Protein 7ALJ (pdb70)

Radius of gyration: 26.72 Å; Cα contacts (8 Å, |Δi|>4): 245; chains: 1; bounding box: 73×20×61 Å

InterPro domains:
  IPR000152 EGF-type aspartate/asparagine hydroxylation site [PS00010] (232-243)
  IPR000152 EGF-type aspartate/asparagine hydroxylation site [PS00010] (308-319)
  IPR000152 EGF-type aspartate/asparagine hydroxylation site [PS00010] (349-360)
  IPR000152 EGF-type aspartate/asparagine hydroxylation site [PS00010] (387-398)
  IPR000152 EGF-type aspartate/asparagine hydroxylation site [PS00010] (465-476)
  IPR000152 EGF-type aspartate/asparagine hydroxylation site [PS00010] (503-514)
  IPR000152 EGF-type aspartate/asparagine hydroxylation site [PS00010] (541-552)
  IPR000152 EGF-type aspartate/asparagine hydroxylation site [PS00010] (579-590)
  IPR000152 EGF-type aspartate/asparagine hydroxylation site [PS00010] (616-627)
  IPR000152 EGF-type aspartate/asparagine hydroxylation site [PS00010] (654-665)
  IPR000152 EGF-type aspartate/asparagine hydroxylation site [PS00010] (692-703)
  IPR000152 EGF-type aspartate/asparagine hydroxylation site [PS00010] (730-741)
  IPR000152 EGF-type aspartate/asparagine hydroxylation site [PS00010] (768-779)
  IPR000152 EGF-type aspartate/asparagine hydroxylation site [PS00010] (806-817)
  IPR000152 EGF-type aspartate/asparagine hydroxylation site [PS00010] (844-855)
  IPR000152 EGF-type aspartate/asparagine hydroxylation site [PS00010] (923-934)
  IPR000152 EGF-type aspartate/asparagine hydroxylation site [PS00010] (961-972)
  IPR000152 EGF-type aspartate/asparagine hydroxylation site [PS00010] (1037-1048)
  IPR000152 EGF-type aspartate/asparagine hydroxylation site [PS00010] (1198-1209)
  IPR000152 EGF-type aspartate/asparagine hydroxylation site [PS00010] (1236-1247)

Organism: Drosophila melanogaster (NCBI:txid7227)

Foldseek 3Di:
DQQVVVDQQAPPPWDWADDVVGIATHHDAQFDDRRRPDGHFVCVVVQAPDPWDWDGDGNDIATHEDQQFDDRRSPDRDFPCPVVQAPDPWDWAGDRNDIATDEDPPFDDSRSPHD

Solvent-accessible surface area: 7838 Å² total; per-residue (Å²): 142,79,51,21,123,143,47,67,51,19,85,74,133,9,112,20,64,68,44,142,84,51,53,132,7,75,43,52,140,8,33,65,23,89,92,0,60,67,78,72,57,65,19,121,91,155,13,21,85,63,152,18,64,42,85,64,96,61,36,67,49,154,16,72,41,94,89,7,27,62,24,98,64,0,86,86,61,60,64,42,19,138,89,119,20,15,92,66,141,18,74,33,84,56,103,109,89,20,40,124,26,58,42,39,181,53,56,86,22,81,120,0,98,95,144

GO terms:
  GO:0050699 WW domain binding (F, IDA)
  GO:0002213 defense response to insect (P, IDA)
  GO:0004888 transmembrane signaling receptor activity (F, IDA)
  GO:0005634 nucleus (C, IDA)
  GO:0005737 cytoplasm (C, IDA)
  GO:0005764 lysosome (C, IDA)
  GO:0005768 endosome (C, IDA)
  GO:0005769 early endosome (C, IDA)
  GO:0005770 late endosome (C, IDA)
  GO:0005886 plasma membrane (C, IDA)
  GO:0009986 cell surface (C, IDA)
  GO:0016020 membrane (C, IDA)
  GO:0030139 endocytic vesicle (C, IDA)
  GO:0031410 cytoplasmic vesicle (C, IDA)
  GO:0003682 chromatin binding (F, IDA)
  GO:0003713 transcription coactivator activity (F, IDA)
  GO:0045944 positive regulation of transcription by RNA polymerase II (P, IDA)
  GO:0010628 positive regulation of gene expression (P, IDA)
  GO:1990433 CSL-Notch-Mastermind transcription factor complex (C, IDA)
  GO:0048627 myoblast development (P, IEP)

Nearest PDB structures (foldseek):
  7alj-assembly1_A  TM=1.009E+00  e=1.700E-25  Drosophila melanogaster
  4cuf-assembly1_A  TM=9.397E-01  e=6.065E-19  Homo sapiens
  4cue-assembly1_A-2  TM=9.404E-01  e=7.329E-19  Homo sapiens
  4cud-assembly1_A  TM=9.357E-01  e=6.881E-19  Homo sapiens
  4xl1-assembly2_D  TM=8.984E-01  e=5.886E-18  Rattus norvegicus

B-factor: mean 34.7, std 16.96, range [9.93, 97.39]

Structure (mmCIF, N/CA/C/O backbone):
data_7ALJ
#
_entry.id   7ALJ
#
_cell.length_a   180.820
_cell.length_b   31.286
_cell.length_c   21.795
_cell.angle_alpha   90.000
_cell.angle_beta   90.769
_cell.angle_gamma   90.000
#
_symmetry.space_group_name_H-M   'C 1 2 1'
#
loop_
_entity.id
_entity.type
_entity.pdbx_description
1 polymer 'Neurogenic locus Notch protein'
2 branched beta-D-xylopyranose-(1-3)-beta-D-glucopyranose
3 non-polymer 'CALCIUM ION'
4 non-polymer alpha-L-fucopyranose
5 non-polymer beta-D-glucopyranose
6 non-polymer 2-acetamido-2-deoxy-beta-D-glucopyranose
7 water water
#
loop_
_atom_site.group_PDB
_atom_site.id
_atom_site.type_symbol
_atom_site.label_atom_id
_atom_site.label_alt_id
_atom_site.label_comp_id
_atom_site.label_asym_id
_atom_site.label_entity_id
_atom_site.label_seq_id
_atom_site.pdbx_PDB_ins_code
_atom_site.Cartn_x
_atom_site.Cartn_y
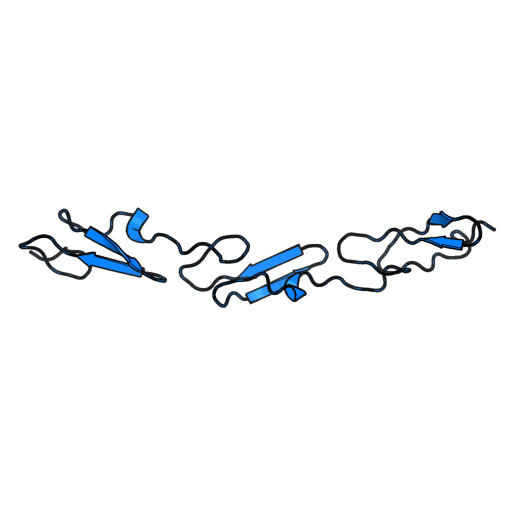_atom_site.Cartn_z
_atom_site.occupancy
_atom_site.B_iso_or_equiv
_atom_site.auth_seq_id
_atom_site.auth_comp_id
_atom_site.auth_asym_id
_atom_site.auth_atom_id
_atom_site.pdbx_PDB_model_num
ATOM 1 N N . ILE A 1 2 ? -71.66524 -16.43982 61.61445 1.000 56.79233 450 ILE A N 1
ATOM 2 C CA . ILE A 1 2 ? -70.93304 -17.42976 60.83295 1.000 62.24198 450 ILE A CA 1
ATOM 3 C C . ILE A 1 2 ? -69.73931 -16.77656 60.12386 1.000 70.49179 450 ILE A C 1
ATOM 4 O O . ILE A 1 2 ? -69.81074 -16.41162 58.93623 1.000 45.47528 450 ILE A O 1
ATOM 8 N N . ASP A 1 3 ? -68.64908 -16.60427 60.87845 1.000 70.82205 451 ASP A N 1
ATOM 9 C CA . ASP A 1 3 ? -67.39601 -16.17748 60.27190 1.000 55.50912 451 ASP A CA 1
ATOM 10 C C . ASP A 1 3 ? -67.03805 -17.09053 59.10144 1.000 64.94421 451 ASP A C 1
ATOM 11 O O . ASP A 1 3 ? -66.49870 -16.63019 58.09405 1.000 76.36052 451 ASP A O 1
ATOM 20 N N . GLU A 1 4 ? -67.31394 -18.38748 59.21908 1.000 57.11593 452 GLU A N 1
ATOM 21 C CA . GLU A 1 4 ? -67.00103 -19.36450 58.17617 1.000 62.72412 452 GLU A CA 1
ATOM 22 C C . GLU A 1 4 ? -65.49569 -19.55270 57.97275 1.000 48.83388 452 GLU A C 1
ATOM 23 O O . GLU A 1 4 ? -65.00622 -20.68594 57.94670 1.000 54.90244 452 GLU A O 1
ATOM 35 N N . CYS A 1 5 ? -64.74270 -18.47267 57.80639 1.000 31.50608 453 CYS A N 1
ATOM 36 C CA . CYS A 1 5 ? -63.28662 -18.60948 57.82639 1.000 25.49270 453 CYS A CA 1
ATOM 37 C C . CYS A 1 5 ? -62.77932 -19.01870 59.21363 1.000 33.95197 453 CYS A C 1
ATOM 38 O O . CYS A 1 5 ? -61.92990 -19.90280 59.32713 1.000 36.43833 453 CYS A O 1
ATOM 45 N N . ASP A 1 6 ? -63.32803 -18.44980 60.29647 1.000 39.85483 454 ASP A N 1
ATOM 46 C CA . ASP A 1 6 ? -62.75356 -18.75216 61.61010 1.000 41.92194 454 ASP A CA 1
ATOM 47 C C . ASP A 1 6 ? -63.05285 -20.17587 62.06847 1.000 47.53398 454 ASP A C 1
ATOM 48 O O . ASP A 1 6 ? -62.26816 -20.73966 62.86421 1.000 45.41006 454 ASP A O 1
ATOM 57 N N . GLN A 1 7 ? -64.12400 -20.79029 61.55093 1.000 30.69234 455 GLN A N 1
ATOM 58 C CA . GLN A 1 7 ? -64.37639 -22.19139 61.88397 1.000 33.10384 455 GLN A CA 1
ATOM 59 C C . GLN A 1 7 ? -63.36756 -23.12077 61.25937 1.000 23.41033 455 GLN A C 1
ATOM 60 O O . GLN A 1 7 ? -63.44006 -24.33527 61.49044 1.000 26.15569 455 GLN A O 1
ATOM 74 N N . GLY A 1 8 ? -62.50805 -22.61009 60.42201 1.000 28.00067 456 GLY A N 1
ATOM 75 C CA . GLY A 1 8 ? -61.42150 -23.41805 59.90791 1.000 32.29839 456 GLY A CA 1
ATOM 76 C C . GLY A 1 8 ? -61.24105 -23.14719 58.42143 1.000 44.52169 456 GLY A C 1
ATOM 77 O O . GLY A 1 8 ? -62.11841 -23.46057 57.60935 1.000 33.89638 456 GLY A O 1
ATOM 81 N N . SER A 1 9 ? -60.11759 -22.57996 58.06237 1.000 29.35991 457 SER A N 1
ATOM 82 C CA . SER A 1 9 ? -59.92957 -22.14281 56.66746 1.000 29.71090 457 SER A CA 1
ATOM 83 C C . SER A 1 9 ? -59.81976 -23.34495 55.74791 1.000 26.30171 457 SER A C 1
ATOM 84 O O . SER A 1 9 ? -59.07620 -24.29154 56.05291 1.000 23.67052 457 SER A O 1
ATOM 92 N N . PRO A 1 10 ? -60.51310 -23.33989 54.61548 1.000 21.79228 458 PRO A N 1
ATOM 93 C CA . PRO A 1 10 ? -60.35112 -24.43200 53.65676 1.000 25.35270 458 PRO A CA 1
ATOM 94 C C . PRO A 1 10 ? -59.28981 -24.14007 52.59968 1.000 21.04790 458 PRO A C 1
ATOM 95 O O . PRO A 1 10 ? -59.12751 -24.95223 51.67462 1.000 27.41424 458 PRO A O 1
ATOM 106 N N . CYS A 1 11 ? -58.53960 -23.02374 52.73252 1.000 16.33922 459 CYS A N 1
ATOM 107 C CA . CYS A 1 11 ? -57.59961 -22.65852 51.68199 1.000 15.32952 459 CYS A CA 1
ATOM 108 C C . CYS A 1 11 ? -56.31952 -23.42685 51.82814 1.000 17.33253 459 CYS A C 1
ATOM 109 O O . CYS A 1 11 ? -55.77401 -23.56958 52.93805 1.000 21.81077 459 CYS A O 1
ATOM 116 N N . GLU A 1 12 ? -55.85246 -24.03271 50.73674 1.000 15.18741 460 GLU A N 1
ATOM 117 C CA . GLU A 1 12 ? -54.55896 -24.69480 50.70731 1.000 17.04325 460 GLU A CA 1
ATOM 118 C C . GLU A 1 12 ? -53.40967 -23.72280 50.40724 1.000 14.48339 460 GLU A C 1
ATOM 119 O O . GLU A 1 12 ? -53.60122 -22.54041 50.09689 1.000 13.64047 460 GLU A O 1
ATOM 131 N N . HIS A 1 13 ? -52.17262 -24.21005 50.61057 1.000 16.48363 461 HIS A N 1
ATOM 132 C CA . HIS A 1 13 ? -50.96926 -23.47747 50.17945 1.000 16.10918 461 HIS A CA 1
ATOM 133 C C . HIS A 1 13 ? -50.90276 -22.09819 50.85510 1.000 13.97545 461 HIS A C 1
ATOM 134 O O . HIS A 1 13 ? -50.37492 -21.13765 50.32625 1.000 16.96798 461 HIS A O 1
ATOM 148 N N . ASN A 1 14 ? -51.34086 -22.06936 52.09490 1.000 15.21695 462 ASN A N 1
ATOM 149 C CA . ASN A 1 14 ? -51.38389 -20.87023 52.90714 1.000 15.67980 462 ASN A CA 1
ATOM 150 C C . ASN A 1 14 ? -52.10914 -19.73468 52.28389 1.000 17.60606 462 ASN A C 1
ATOM 151 O O . ASN A 1 14 ? -51.78533 -18.56975 52.54868 1.000 17.23150 462 ASN A O 1
ATOM 162 N N . GLY A 1 15 ? -53.13001 -20.02806 51.47752 1.000 15.98514 463 GLY A N 1
ATOM 163 C CA . GLY A 1 15 ? -54.00029 -18.96386 51.00864 1.000 15.78282 463 GLY A CA 1
ATOM 164 C C . GLY A 1 15 ? -54.84070 -18.35315 52.11980 1.000 14.90630 463 GLY A C 1
ATOM 165 O O . GLY A 1 15 ? -55.02908 -18.96254 53.15839 1.000 17.33882 463 GLY A O 1
ATOM 169 N N . ILE A 1 16 ? -55.35404 -17.14326 51.85884 1.000 14.11157 464 ILE A N 1
ATOM 170 C CA . ILE A 1 16 ? -56.09923 -16.39054 52.88573 1.000 16.33840 464 ILE A CA 1
ATOM 171 C C . ILE A 1 16 ? -57.58073 -16.50766 52.61370 1.000 12.40319 464 ILE A C 1
ATOM 172 O O . ILE A 1 16 ? -58.03484 -16.05315 51.55685 1.000 15.08581 464 ILE A O 1
ATOM 188 N N . CYS A 1 17 ? -58.30543 -17.01129 53.59117 1.000 16.28286 465 CYS A N 1
ATOM 189 C CA . CYS A 1 17 ? -59.75800 -17.11987 53.49506 1.000 15.30512 465 CYS A CA 1
ATOM 190 C C . CYS A 1 17 ? -60.36414 -15.73853 53.68802 1.000 21.86404 465 CYS A C 1
ATOM 191 O O . CYS A 1 17 ? -59.98631 -15.03946 54.63012 1.000 16.87145 465 CYS A O 1
ATOM 198 N N . VAL A 1 18 ? -61.34311 -15.37805 52.81904 1.000 17.84870 466 VAL A N 1
ATOM 199 C CA . VAL A 1 18 ? -62.07654 -14.11361 52.94810 1.000 18.39673 466 VAL A CA 1
ATOM 200 C C . VAL A 1 18 ? -63.55595 -14.42421 52.87702 1.000 20.39307 466 VAL A C 1
ATOM 201 O O . VAL A 1 18 ? -64.01213 -15.06536 51.92455 1.000 21.84905 466 VAL A O 1
ATOM 214 N N . ASN A 1 19 ? -64.30070 -13.95624 53.87650 1.000 20.59241 467 ASN A N 1
ATOM 215 C CA . ASN A 1 19 ? -65.73927 -14.13095 53.85970 1.000 28.73413 467 ASN A CA 1
ATOM 216 C C . ASN A 1 19 ? -66.34096 -13.35326 52.71837 1.000 23.45571 467 ASN A C 1
ATOM 217 O O . ASN A 1 19 ? -65.95183 -12.21062 52.42134 1.000 27.07579 467 ASN A O 1
ATOM 228 N N . THR A 1 20 ? -67.33090 -13.97375 52.07915 1.000 31.19595 468 THR A N 1
ATOM 229 C CA . THR A 1 20 ? -68.17208 -13.38824 51.04788 1.000 37.34949 468 THR A CA 1
ATOM 230 C C . THR A 1 20 ? -69.60942 -13.61996 51.50882 1.000 43.82858 468 THR A C 1
ATOM 231 O O . THR A 1 20 ? -69.87007 -14.44080 52.40653 1.000 37.44799 468 THR A O 1
ATOM 242 N N . PRO A 1 21 ? -70.55687 -12.89111 50.95929 1.000 52.50978 469 PRO A N 1
ATOM 243 C CA . PRO A 1 21 ? -71.93672 -13.07148 51.42967 1.000 40.80627 469 PRO A CA 1
ATOM 244 C C . PRO A 1 21 ? -72.40179 -14.50154 51.21413 1.000 33.39607 469 PRO A C 1
ATOM 245 O O . PRO A 1 21 ? -72.57580 -14.93609 50.07404 1.000 44.38735 469 PRO A O 1
ATOM 256 N N . GLY A 1 22 ? -72.54965 -15.25431 52.30700 1.000 37.19931 470 GLY A N 1
ATOM 257 C CA . GLY A 1 22 ? -73.02624 -16.62174 52.25869 1.000 49.27992 470 GLY A CA 1
ATOM 258 C C . GLY A 1 22 ? -71.96859 -17.65919 51.94226 1.000 52.77297 470 GLY A C 1
ATOM 259 O O . GLY A 1 22 ? -72.26117 -18.86592 51.96936 1.000 43.52514 470 GLY A O 1
ATOM 263 N N . SER A 1 23 ? -70.74193 -17.23844 51.66527 1.000 56.46824 471 SER A N 1
ATOM 264 C CA . SER A 1 23 ? -69.69425 -18.17048 51.26155 1.000 51.64961 471 SER A CA 1
ATOM 265 C C . SER A 1 23 ? -68.34143 -17.57297 51.60400 1.000 40.78506 471 SER A C 1
ATOM 266 O O . SER A 1 23 ? -68.24273 -16.81064 52.56548 1.000 30.75678 471 SER A O 1
ATOM 274 N N . TYR A 1 24 ? -67.31934 -17.93728 50.83566 1.000 33.37983 472 TYR A N 1
ATOM 275 C CA . TYR A 1 24 ? -65.95433 -17.48982 51.06771 1.000 24.76058 472 TYR A CA 1
ATOM 276 C C . TYR A 1 24 ? -65.20341 -17.50547 49.74461 1.000 27.34713 472 TYR A C 1
ATOM 277 O O . TYR A 1 24 ? -65.65929 -18.06501 48.75519 1.000 29.02280 472 TYR A O 1
ATOM 295 N N . ARG A 1 25 ? -64.02352 -16.86601 49.71959 1.000 23.41981 473 ARG A N 1
ATOM 296 C CA . ARG A 1 25 ? -63.10699 -16.98624 48.61768 1.000 18.11447 473 ARG A CA 1
ATOM 297 C C . ARG A 1 25 ? -61.75788 -17.16946 49.24585 1.000 18.00193 473 ARG A C 1
ATOM 298 O O . ARG A 1 25 ? -61.57624 -16.93138 50.41569 1.000 18.82983 473 ARG A O 1
ATOM 319 N N . CYS A 1 26 ? -60.86134 -17.76778 48.49360 1.000 17.47019 474 CYS A N 1
ATOM 320 C CA . CYS A 1 26 ? -59.47949 -17.90533 48.95002 1.000 16.53054 474 CYS A CA 1
ATOM 321 C C . CYS A 1 26 ? -58.56944 -17.02364 48.09716 1.000 17.51109 474 CYS A C 1
ATOM 322 O O . CYS A 1 26 ? -58.54636 -17.14768 46.85786 1.000 19.59300 474 CYS A O 1
ATOM 329 N N . ASN A 1 27 ? -57.79206 -16.14198 48.75134 1.000 17.14554 475 ASN A N 1
ATOM 330 C CA A ASN A 1 27 ? -56.80794 -15.32588 48.06792 0.695 17.18851 475 ASN A CA 1
ATOM 331 C CA B ASN A 1 27 ? -56.80412 -15.31368 48.07400 0.305 18.20881 475 ASN A CA 1
ATOM 332 C C . ASN A 1 27 ? -55.45264 -16.01772 48.13987 1.000 15.07513 475 ASN A C 1
ATOM 333 O O . ASN A 1 27 ? -54.85149 -16.13721 49.22325 1.000 14.72895 475 ASN A O 1
ATOM 354 N N . CYS A 1 28 ? -54.95133 -16.47528 47.00750 1.000 16.98614 476 CYS A N 1
ATOM 355 C CA . CYS A 1 28 ? -53.80171 -17.37174 47.00968 1.000 17.27643 476 CYS A CA 1
ATOM 356 C C . CYS A 1 28 ? -52.48343 -16.61503 46.94055 1.000 21.99865 476 CYS A C 1
ATOM 357 O O . CYS A 1 28 ? -52.43113 -15.54312 46.35788 1.000 24.24805 476 CYS A O 1
ATOM 364 N N . SER A 1 29 ? -51.40838 -17.25128 47.45473 1.000 22.12384 477 SER A N 1
ATOM 365 C CA . SER A 1 29 ? -50.03837 -16.80279 47.28314 1.000 26.02931 477 SER A CA 1
ATOM 366 C C . SER A 1 29 ? -49.57538 -17.00404 45.83649 1.000 29.83156 477 SER A C 1
ATOM 367 O O . SER A 1 29 ? -50.22300 -17.65411 45.00072 1.000 22.36872 477 SER A O 1
ATOM 375 N N . GLN A 1 30 ? -48.41767 -16.43310 45.53244 1.000 26.20894 478 GLN A N 1
ATOM 376 C CA . GLN A 1 30 ? -47.88774 -16.53026 44.17821 1.000 28.90660 478 GLN A CA 1
ATOM 377 C C . GLN A 1 30 ? -47.63526 -17.99235 43.82416 1.000 20.12467 478 GLN A C 1
ATOM 378 O O . GLN A 1 30 ? -47.14657 -18.78004 44.67138 1.000 22.00010 478 GLN A O 1
ATOM 392 N N . GLY A 1 31 ? -48.06539 -18.36132 42.60972 1.000 21.28431 479 GLY A N 1
ATOM 393 C CA . GLY A 1 31 ? -47.90098 -19.70578 42.13422 1.000 21.49986 479 GLY A CA 1
ATOM 394 C C . GLY A 1 31 ? -49.06143 -20.63985 42.27466 1.000 13.74587 479 GLY A C 1
ATOM 395 O O . GLY A 1 31 ? -48.94434 -21.82577 41.88012 1.000 17.76883 479 GLY A O 1
ATOM 399 N N . PHE A 1 32 ? -50.14676 -20.19925 42.93940 1.000 16.95987 480 PHE A N 1
ATOM 400 C CA . PHE A 1 32 ? -51.31638 -21.01169 43.16243 1.000 15.08840 480 PHE A CA 1
ATOM 401 C C . PHE A 1 32 ? -52.57697 -20.30362 42.75187 1.000 14.26644 480 PHE A C 1
ATOM 402 O O . PHE A 1 32 ? -52.69073 -19.06433 42.77931 1.000 15.84493 480 PHE A O 1
ATOM 419 N N . THR A 1 33 ? -53.53680 -21.10307 42.38719 1.000 13.67998 481 THR A N 1
ATOM 420 C CA . THR A 1 33 ? -54.86871 -20.62122 42.04698 1.000 16.17705 481 THR A CA 1
ATOM 421 C C . THR A 1 33 ? -55.83248 -21.77367 42.31715 1.000 14.40419 481 THR A C 1
ATOM 422 O O . THR A 1 33 ? -55.48159 -22.75629 43.00170 1.000 16.13789 481 THR A O 1
ATOM 432 N N . GLY A 1 34 ? -57.04689 -21.56412 41.87635 1.000 17.11847 482 GLY A N 1
ATOM 433 C CA . GLY A 1 34 ? -58.14608 -22.42272 42.14460 1.000 17.18992 482 GLY A CA 1
ATOM 434 C C . GLY A 1 34 ? -58.98657 -21.93359 43.28464 1.000 15.71849 482 GLY A C 1
ATOM 435 O O . GLY A 1 34 ? -58.55701 -21.07275 44.05387 1.000 18.21144 482 GLY A O 1
ATOM 439 N N . PRO A 1 35 ? -60.21723 -22.44993 43.40616 1.000 16.96758 483 PRO A N 1
ATOM 440 C CA . PRO A 1 35 ? -61.14892 -21.90577 44.39897 1.000 17.66187 483 PRO A CA 1
ATOM 441 C C . PRO A 1 35 ? -60.64073 -22.03557 45.79627 1.000 18.89453 483 PRO A C 1
ATOM 442 O O . PRO A 1 35 ? -60.95211 -21.19134 46.63541 1.000 18.68078 483 PRO A O 1
ATOM 453 N N . ARG A 1 36 ? -59.78049 -23.01468 46.06545 1.000 17.17853 484 ARG A N 1
ATOM 454 C CA . ARG A 1 36 ? -59.20278 -23.23781 47.37096 1.000 10.87432 484 ARG A CA 1
ATOM 455 C C . ARG A 1 36 ? -57.68207 -23.24725 47.29563 1.000 15.09956 484 ARG A C 1
ATOM 456 O O . ARG A 1 36 ? -56.98635 -23.76598 48.18841 1.000 13.44767 484 ARG A O 1
ATOM 477 N N . CYS A 1 37 ? -57.12797 -22.65875 46.24364 1.000 13.07399 485 CYS A N 1
ATOM 478 C CA . CYS A 1 37 ? -55.67363 -22.52179 46.08074 1.000 13.24054 485 CYS A CA 1
ATOM 479 C C . CYS A 1 37 ? -54.98502 -23.85623 45.92254 1.000 12.85984 485 CYS A C 1
ATOM 480 O O . CYS A 1 37 ? -53.80489 -24.02607 46.28790 1.000 15.21932 485 CYS A O 1
ATOM 487 N N . GLU A 1 38 ? -55.72148 -24.81524 45.37715 1.000 15.22956 486 GLU A N 1
ATOM 488 C CA . GLU A 1 38 ? -55.23243 -26.17351 45.28278 1.000 16.38345 486 GLU A CA 1
ATOM 489 C C . GLU A 1 38 ? -54.46474 -26.40307 44.00324 1.000 15.60235 486 GLU A C 1
ATOM 490 O O . GLU A 1 38 ? -53.77623 -27.41177 43.89028 1.000 17.45226 486 GLU A O 1
ATOM 502 N N . THR A 1 39 ? -54.52395 -25.48345 43.04623 1.000 14.92115 487 THR A N 1
ATOM 503 C CA . THR A 1 39 ? -53.94470 -25.68836 41.72012 1.000 17.41912 487 THR A CA 1
ATOM 504 C C . THR A 1 39 ? -52.55744 -25.03199 41.77496 1.000 15.43654 487 THR A C 1
ATOM 505 O O . THR A 1 39 ? -52.41417 -23.79877 42.04565 1.000 16.32349 487 THR A O 1
ATOM 516 N N . ASN A 1 40 ? -51.53396 -25.81649 41.41667 1.000 20.73808 488 ASN A N 1
ATOM 517 C CA . ASN A 1 40 ? -50.20344 -25.24710 41.22133 1.000 22.87335 488 ASN A CA 1
ATOM 518 C C . ASN A 1 40 ? -50.11180 -24.68715 39.81447 1.000 27.89240 488 ASN A C 1
ATOM 519 O O . ASN A 1 40 ? -50.53104 -25.34085 38.86517 1.000 31.80406 488 ASN A O 1
ATOM 530 N N . ILE A 1 41 ? -49.65232 -23.46308 39.67712 1.000 20.12645 489 ILE A N 1
ATOM 531 C CA . ILE A 1 41 ? -49.41312 -22.89053 38.34146 1.000 23.92550 489 ILE A CA 1
ATOM 532 C C . ILE A 1 41 ? -47.98881 -23.20761 37.99525 1.000 34.26669 489 ILE A C 1
ATOM 533 O O . ILE A 1 41 ? -47.09423 -22.84740 38.74548 1.000 25.20309 489 ILE A O 1
ATOM 549 N N . ASN A 1 42 ? -47.77393 -23.89445 36.89881 1.0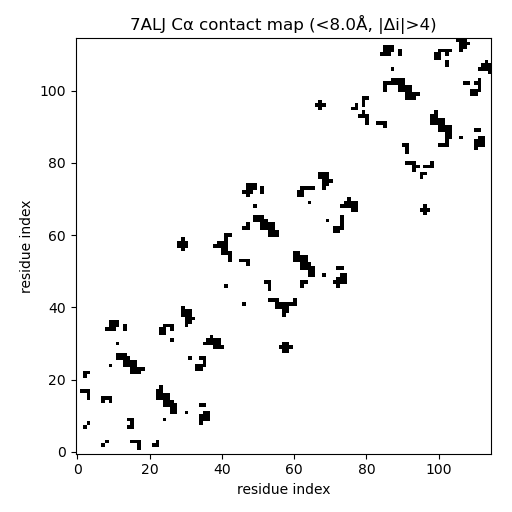00 22.92301 490 ASN A N 1
ATOM 550 C CA . ASN A 1 42 ? -46.41607 -24.24984 36.44011 1.000 17.06798 490 ASN A CA 1
ATOM 551 C C . ASN A 1 42 ? -46.12807 -23.35229 35.23547 1.000 18.41073 490 ASN A C 1
ATOM 552 O O . ASN A 1 42 ? -46.73499 -23.57634 34.19161 1.000 19.58821 490 ASN A O 1
ATOM 563 N N . GLU A 1 43 ? -45.28156 -22.32290 35.40513 1.000 21.83792 491 GLU A N 1
ATOM 564 C CA . GLU A 1 43 ? -45.08401 -21.33378 34.36780 1.000 25.50239 491 GLU A CA 1
ATOM 565 C C . GLU A 1 43 ? -44.37745 -21.94488 33.18903 1.000 14.66832 491 GLU A C 1
ATOM 566 O O . GLU A 1 43 ? -44.43193 -21.43864 32.06531 1.000 20.06470 491 GLU A O 1
ATOM 578 N N . CYS A 1 44 ? -43.88322 -23.18470 33.38634 1.000 18.34402 492 CYS A N 1
ATOM 579 C CA . CYS A 1 44 ? -43.23848 -23.82095 32.22542 1.000 16.09627 492 CYS A CA 1
ATOM 580 C C . CYS A 1 44 ? -44.24189 -24.45824 31.26750 1.000 13.28824 492 CYS A C 1
ATOM 581 O O . CYS A 1 44 ? -43.87536 -24.81801 30.11700 1.000 17.89288 492 CYS A O 1
ATOM 588 N N . GLU A 1 45 ? -45.53227 -24.49928 31.63767 1.000 16.65882 493 GLU A N 1
ATOM 589 C CA . GLU A 1 45 ? -46.54270 -25.00785 30.73903 1.000 13.29294 493 GLU A CA 1
ATOM 590 C C . GLU A 1 45 ? -46.73612 -24.18494 29.48453 1.000 17.37759 493 GLU A C 1
ATOM 591 O O . GLU A 1 45 ? -47.25491 -24.74720 28.54733 1.000 19.12525 493 GLU A O 1
ATOM 603 N N . SER A 1 46 ? -46.35649 -22.91811 29.44684 1.000 16.19523 494 SER A N 1
ATOM 604 C CA . SER A 1 46 ? -46.40507 -22.16137 28.19592 1.000 17.39997 494 SER A CA 1
ATOM 605 C C . SER A 1 46 ? -45.10810 -22.32247 27.37914 1.000 17.05802 494 SER A C 1
ATOM 606 O O . SER A 1 46 ? -44.92915 -21.66519 26.33674 1.000 17.70735 494 SER A O 1
ATOM 613 N N . HIS A 1 47 ? -44.23851 -23.24148 27.75749 1.000 14.37712 495 HIS A N 1
ATOM 614 C CA . HIS A 1 47 ? -43.04852 -23.51211 26.94892 1.000 16.77909 495 HIS A CA 1
ATOM 615 C C . HIS A 1 47 ? -42.24672 -22.24107 26.64007 1.000 23.48975 495 HIS A C 1
ATOM 616 O O . HIS A 1 47 ? -41.93507 -21.95532 25.46843 1.000 17.60117 495 HIS A O 1
ATOM 630 N N . PRO A 1 48 ? -41.84722 -21.50403 27.69824 1.000 18.32630 496 PRO A N 1
ATOM 631 C CA . PRO A 1 48 ? -41.24422 -20.18559 27.49703 1.000 16.62481 496 PRO A CA 1
ATOM 632 C C . PRO A 1 48 ? -39.80852 -20.25956 27.02929 1.000 20.38181 496 PRO A C 1
ATOM 633 O O . PRO A 1 48 ? -39.31150 -19.28450 26.45612 1.000 18.18499 496 PRO A O 1
ATOM 644 N N . CYS A 1 49 ? -39.10233 -21.33946 27.24567 1.000 14.81641 497 CYS A N 1
ATOM 645 C CA . CYS A 1 49 ? -37.68522 -21.37503 26.92379 1.000 16.70533 497 CYS A CA 1
ATOM 646 C C . CYS A 1 49 ? -37.42798 -21.74353 25.47173 1.000 17.99903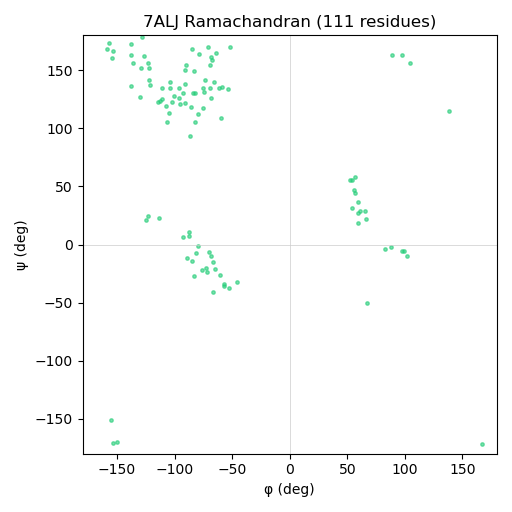 497 CYS A C 1
ATOM 647 O O . CYS A 1 49 ? -37.76963 -22.83791 25.01531 1.000 20.26651 497 CYS A O 1
ATOM 654 N N . GLN A 1 50 ? -36.81027 -20.83167 24.76034 1.000 16.77275 498 GLN A N 1
ATOM 655 C CA A GLN A 1 50 ? -36.53602 -21.02698 23.34412 0.597 14.76199 498 GLN A CA 1
ATOM 656 C CA B GLN A 1 50 ? -36.53004 -20.99199 23.34348 0.403 14.74688 498 GLN A CA 1
ATOM 657 C C . GLN A 1 50 ? -35.22105 -21.72588 23.07612 1.000 12.21818 498 GLN A C 1
ATOM 658 O O . GLN A 1 50 ? -34.37721 -21.89946 23.93039 1.000 12.37286 498 GLN A O 1
ATOM 685 N N . ASN A 1 51 ? -35.04221 -22.14464 21.81417 1.000 16.01595 499 ASN A N 1
ATOM 686 C CA . ASN A 1 51 ? -33.72052 -22.62605 21.32000 1.000 14.03480 499 ASN A CA 1
ATOM 687 C C . ASN A 1 51 ? -33.19701 -23.79345 22.17030 1.000 14.40484 499 ASN A C 1
ATOM 688 O O . ASN A 1 51 ? -31.98412 -23.88780 22.43899 1.000 15.54936 499 ASN A O 1
ATOM 699 N N . GLU A 1 52 ? -34.09655 -24.75155 22.48507 1.000 14.72247 500 GLU A N 1
ATOM 700 C CA . GLU A 1 52 ? -33.79253 -26.01236 23.18040 1.000 16.52145 500 GLU A CA 1
ATOM 701 C C . GLU A 1 52 ? -33.34049 -25.77582 24.60446 1.000 15.96150 500 GLU A C 1
ATOM 702 O O . GLU A 1 52 ? -32.67917 -26.65065 25.19317 1.000 22.57340 500 GL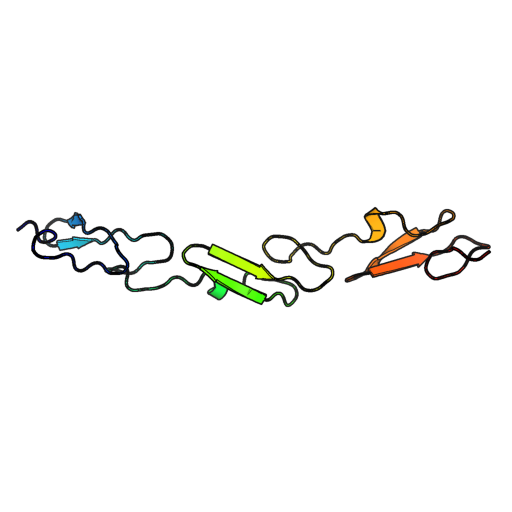U A O 1
ATOM 714 N N . GLY A 1 53 ? -33.66918 -24.64119 25.19126 1.000 15.71165 501 GLY A N 1
ATOM 715 C CA . GLY A 1 53 ? -33.37808 -24.41445 26.59680 1.000 13.63821 501 GLY A CA 1
ATOM 716 C C . GLY A 1 53 ? -34.19831 -25.31465 27.51554 1.000 16.39040 501 GLY A C 1
ATOM 717 O O . GLY A 1 53 ? -35.22776 -25.86651 27.11336 1.000 19.88206 501 GLY A O 1
ATOM 721 N N . SER A 1 54 ? -33.71967 -25.50188 28.72968 1.000 13.28363 502 SER A N 1
ATOM 722 C CA . SER A 1 54 ? -34.45005 -26.26787 29.72561 1.000 14.93759 502 SER A CA 1
ATOM 723 C C . SER A 1 54 ? -35.23129 -25.34123 30.61683 1.000 12.08336 502 SER A C 1
ATOM 724 O O . SER A 1 54 ? -34.66298 -24.42815 31.17341 1.000 14.55177 502 SER A O 1
ATOM 731 N N . CYS A 1 55 ? -36.50229 -25.67401 30.89151 1.000 14.33745 503 CYS A N 1
ATOM 732 C CA . CYS A 1 55 ? -37.37708 -24.85218 31.73425 1.000 13.50652 503 CYS A CA 1
ATOM 733 C C . CYS A 1 55 ? -37.49859 -25.38724 33.13978 1.000 14.99656 503 CYS A C 1
ATOM 734 O O . CYS A 1 55 ? -37.76414 -26.57555 33.31665 1.000 17.92877 503 CYS A O 1
ATOM 741 N N . LEU A 1 56 ? -37.24817 -24.51515 34.10851 1.000 14.88964 504 LEU A N 1
ATOM 742 C CA . LEU A 1 56 ? -37.31483 -24.85938 35.55105 1.000 18.00980 504 LEU A CA 1
ATOM 743 C C . LEU A 1 56 ? -38.32772 -23.95784 36.22453 1.000 19.04151 504 LEU A C 1
ATOM 744 O O . LEU A 1 56 ? -38.41566 -22.80080 35.87492 1.000 18.89140 504 LEU A O 1
ATOM 760 N N . ASP A 1 57 ? -39.15923 -24.55048 37.11731 1.000 20.86292 505 ASP A N 1
ATOM 761 C CA . ASP A 1 57 ? -40.41202 -24.02704 37.68731 1.000 23.71208 505 ASP A CA 1
ATOM 762 C C . ASP A 1 57 ? -40.22232 -23.73165 39.16794 1.000 19.81681 505 ASP A C 1
ATOM 763 O O . ASP A 1 57 ? -39.52851 -24.49332 39.86887 1.000 25.03548 505 ASP A O 1
ATOM 772 N N . ASP A 1 58 ? -40.70116 -22.56747 39.63239 1.000 20.79649 506 ASP A N 1
ATOM 773 C CA . ASP A 1 58 ? -40.94634 -22.36853 41.07672 1.000 24.28576 506 ASP A CA 1
ATOM 774 C C . ASP A 1 58 ? -42.25658 -21.64285 41.17925 1.000 22.20313 506 ASP A C 1
ATOM 775 O O . ASP A 1 58 ? -42.77610 -21.21017 40.15064 1.000 22.32337 506 ASP A O 1
ATOM 784 N N . PRO A 1 59 ? -42.88077 -21.42023 42.33288 1.000 18.64854 507 PRO A N 1
ATOM 785 C CA . PRO A 1 59 ? -44.17212 -20.74785 42.25732 1.000 19.25072 507 PRO A CA 1
ATOM 786 C C . PRO A 1 59 ? -44.01982 -19.30614 41.82096 1.000 19.37737 507 PRO A C 1
ATOM 787 O O . PRO A 1 59 ? -43.17192 -18.53899 42.30539 1.000 27.49406 507 PRO A O 1
ATOM 798 N N . GLY A 1 60 ? -44.76013 -18.95767 40.76747 1.000 22.49225 508 GLY A N 1
ATOM 799 C CA . GLY A 1 60 ? -44.75180 -17.61550 40.29723 1.000 26.02896 508 GLY A CA 1
ATOM 800 C C . GLY A 1 60 ? -43.69202 -17.32053 39.30091 1.000 17.97277 508 GLY A C 1
ATOM 801 O O . GLY A 1 60 ? -43.58325 -16.15878 38.88615 1.000 26.67118 508 GLY A O 1
ATOM 805 N N . THR A 1 61 ? -42.84276 -18.30710 38.97901 1.000 23.31646 509 THR A N 1
ATOM 806 C CA . THR A 1 61 ? -41.72700 -17.96401 38.10671 1.000 26.24798 509 THR A CA 1
ATOM 807 C C . THR A 1 61 ? -41.09849 -19.14944 37.37471 1.000 23.22253 509 THR A C 1
ATOM 808 O O . THR A 1 61 ? -41.24490 -20.32260 37.70471 1.000 20.46063 509 THR A O 1
ATOM 819 N N . PHE A 1 62 ? -40.28982 -18.79663 36.44371 1.000 19.26708 510 PHE A N 1
ATOM 820 C CA . PHE A 1 62 ? -39.53221 -19.82297 35.73610 1.000 20.89962 510 PHE A CA 1
ATOM 821 C C . PHE A 1 62 ? -38.13250 -19.35301 35.54835 1.000 18.08006 510 PHE A C 1
ATOM 822 O O . PHE A 1 62 ? -37.84713 -18.15528 35.63324 1.000 19.83316 510 PHE A O 1
ATOM 839 N N . ARG A 1 63 ? -37.26017 -20.31943 35.23378 1.000 15.82226 511 ARG A N 1
ATOM 840 C CA . ARG A 1 63 ? -35.89442 -20.01245 34.84623 1.000 19.09356 511 ARG A CA 1
ATOM 841 C C . ARG A 1 63 ? -35.57752 -20.91368 33.68159 1.000 17.97499 511 ARG A C 1
ATOM 842 O O . ARG A 1 63 ? -35.93373 -22.10257 33.71330 1.000 19.68743 511 ARG A O 1
ATOM 863 N N . CYS A 1 64 ? -34.93469 -20.36512 32.64154 1.000 17.38177 512 CYS A N 1
ATOM 864 C CA . CYS A 1 64 ? -34.48272 -21.13084 31.51791 1.000 13.81570 512 CYS A CA 1
ATOM 865 C C . CYS A 1 64 ? -32.97943 -21.31577 31.62452 1.000 18.96681 512 CYS A C 1
ATOM 866 O O . CYS A 1 64 ? -32.23339 -20.37625 31.93590 1.000 26.31223 512 CYS A O 1
ATOM 873 N N . VAL A 1 65 ? -32.53780 -22.51104 31.28488 1.000 13.93147 513 VAL A N 1
ATOM 874 C CA . VAL A 1 65 ? -31.12118 -22.83225 31.20967 1.000 16.32222 513 VAL A CA 1
ATOM 875 C C . VAL A 1 65 ? -30.82371 -22.95138 29.73038 1.000 13.94131 513 VAL A C 1
ATOM 876 O O . VAL A 1 65 ? -31.48111 -23.73751 29.02832 1.000 15.45969 513 VAL A O 1
ATOM 889 N N . CYS A 1 66 ? -29.93854 -22.12159 29.23491 1.000 16.65725 514 CYS A N 1
ATOM 890 C CA . CYS A 1 66 ? -29.74195 -21.96450 27.78369 1.000 15.31820 514 CYS A CA 1
ATOM 891 C C . CYS A 1 66 ? -28.69800 -22.88370 27.23027 1.000 15.76887 514 CYS A C 1
ATOM 892 O O . CYS A 1 66 ? -27.68354 -23.13749 27.88889 1.000 16.67597 514 CYS A O 1
ATOM 899 N N . MET A 1 67 ? -28.87072 -23.25630 25.96349 1.000 15.63567 515 MET A N 1
ATOM 900 C CA . MET A 1 67 ? -27.82520 -23.88922 25.22000 1.000 18.81681 515 MET A CA 1
ATOM 901 C C . MET A 1 67 ? -26.68922 -22.90780 24.92956 1.000 15.57573 515 MET A C 1
ATOM 902 O O . MET A 1 67 ? -26.85804 -21.67976 24.93033 1.000 16.61193 515 MET A O 1
ATOM 916 N N . PRO A 1 68 ? -25.49825 -23.40336 24.73000 1.000 19.55287 516 PRO A N 1
ATOM 917 C CA . PRO A 1 68 ? -24.38728 -22.50354 24.39255 1.000 21.53324 516 PRO A CA 1
ATOM 918 C C . PRO A 1 68 ? -24.71844 -21.62306 23.19480 1.000 17.60973 516 PRO A C 1
ATOM 919 O O . PRO A 1 68 ? -25.28119 -22.07510 22.21193 1.000 19.34813 516 PRO A O 1
ATOM 930 N N . GLY A 1 69 ? -24.41890 -20.32687 23.32041 1.000 20.34729 517 GLY A N 1
ATOM 931 C CA . GLY A 1 69 ? -24.68126 -19.40371 22.22566 1.000 21.96247 517 GLY A CA 1
ATOM 932 C C . GLY A 1 69 ? -25.91870 -18.56789 22.41510 1.000 20.55285 517 GLY A C 1
ATOM 933 O O . GLY A 1 69 ? -26.13217 -17.57053 21.66777 1.000 16.97009 517 GLY A O 1
ATOM 937 N N . PHE A 1 70 ? -26.72546 -18.90615 23.43321 1.000 16.61482 518 PHE A N 1
ATOM 938 C CA . PHE A 1 70 ? -27.95914 -18.19866 23.67708 1.000 17.09696 518 PHE A CA 1
ATOM 939 C C . PHE A 1 70 ? -27.98544 -17.62376 25.07689 1.000 18.44019 518 PHE A C 1
ATOM 940 O O . PHE A 1 70 ? -27.35102 -18.17696 26.03396 1.000 17.97529 518 PHE A O 1
ATOM 957 N N . THR A 1 71 ? -28.72180 -16.51862 25.2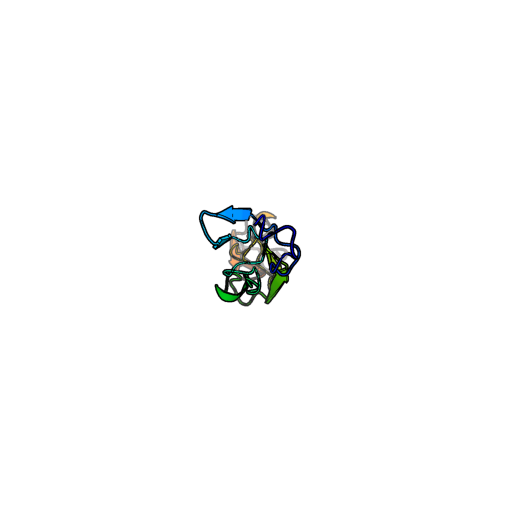2216 1.000 19.51975 519 THR A N 1
ATOM 958 C CA . THR A 1 71 ? -28.94511 -15.91057 26.55019 1.000 16.12911 519 THR A CA 1
ATOM 959 C C . THR A 1 71 ? -30.31492 -15.21526 26.55218 1.000 16.93273 519 THR A C 1
ATOM 960 O O . THR A 1 71 ? -31.11832 -15.39510 25.62288 1.000 16.32255 519 THR A O 1
ATOM 970 N N . GLY A 1 72 ? -30.58968 -14.44028 27.60994 1.000 15.43343 520 GLY A N 1
ATOM 971 C CA . GLY A 1 72 ? -31.86876 -13.86123 27.86832 1.000 17.43903 520 GLY A CA 1
ATOM 972 C C . GLY A 1 72 ? -32.76807 -14.77282 28.67779 1.000 15.06010 520 GLY A C 1
ATOM 973 O O . GLY A 1 72 ? -32.53360 -15.96895 28.80509 1.000 16.90503 520 GLY A O 1
ATOM 977 N N . THR A 1 73 ? -33.79967 -14.17513 29.23659 1.000 16.91482 521 THR A N 1
ATOM 978 C CA . THR A 1 73 ? -34.70053 -14.86210 30.18048 1.000 14.04302 521 THR A CA 1
ATOM 979 C C . THR A 1 73 ? -35.31032 -16.11226 29.56256 1.000 19.66142 521 THR A C 1
ATOM 980 O O . THR A 1 73 ? -35.57726 -17.15328 30.26161 1.000 17.13263 521 THR A O 1
ATOM 991 N N . GLN A 1 74 ? -35.59817 -16.03630 28.24064 1.000 15.74577 522 GLN A N 1
ATOM 992 C CA . GLN A 1 74 ? -36.17161 -17.17974 27.53465 1.000 10.95695 522 GLN A CA 1
ATOM 993 C C . GLN A 1 74 ? -35.23951 -17.75842 26.50221 1.000 9.92921 522 GLN A C 1
ATOM 994 O O . GLN A 1 74 ? -35.63821 -18.49446 25.61264 1.000 14.04415 522 GLN A O 1
ATOM 1008 N N . CYS A 1 75 ? -33.95537 -17.54881 26.62138 1.000 11.26892 523 CYS A N 1
ATOM 1009 C CA . CYS A 1 75 ? -32.97622 -18.03035 25.69566 1.000 14.45550 523 CYS A CA 1
ATOM 1010 C C . CYS A 1 75 ? -33.17509 -17.54406 24.29096 1.000 14.41554 523 CYS A C 1
ATOM 1011 O O . CYS A 1 75 ? -32.77281 -18.20240 23.33534 1.000 13.31001 523 CYS A O 1
ATOM 1018 N N . GLU A 1 76 ? -33.79009 -16.38596 24.20910 1.000 11.78443 524 GLU A N 1
ATOM 1019 C CA . GLU A 1 76 ? -34.21658 -15.81037 22.92205 1.000 13.61689 524 GLU A CA 1
ATOM 1020 C C . GLU A 1 76 ? -33.12571 -15.02891 22.19558 1.000 13.20661 524 GLU A C 1
ATOM 1021 O O . GLU A 1 76 ? -33.28538 -14.75352 20.98256 1.000 13.91090 524 GLU A O 1
ATOM 1033 N N . ILE A 1 77 ? -32.02042 -14.69542 22.90181 1.000 13.00779 525 ILE A N 1
ATOM 1034 C CA . ILE A 1 77 ? -30.93936 -13.88517 22.33180 1.000 15.49024 525 ILE A CA 1
ATOM 1035 C C . ILE A 1 77 ? -29.86135 -14.80229 21.78955 1.000 15.78973 525 ILE A C 1
ATOM 1036 O O . ILE A 1 77 ? -29.27019 -15.60497 22.54728 1.000 17.91420 525 ILE A O 1
ATOM 1052 N N . ASP A 1 78 ? -29.60400 -14.67393 20.49120 1.000 14.36420 526 ASP A N 1
ATOM 1053 C CA . ASP A 1 78 ? -28.45988 -15.30458 19.83808 1.000 20.30875 526 ASP A CA 1
ATOM 1054 C C . ASP A 1 78 ? -27.25910 -14.39492 20.09874 1.000 19.23485 526 ASP A C 1
ATOM 1055 O O . ASP A 1 78 ? -27.21092 -13.28976 19.57292 1.000 21.54061 526 ASP A O 1
ATOM 1064 N N . ILE A 1 79 ? -26.35883 -14.79723 21.00159 1.000 17.50367 527 ILE A N 1
ATOM 1065 C CA . ILE A 1 79 ? -25.24881 -13.94430 21.42822 1.000 18.66622 527 ILE A CA 1
ATOM 1066 C C . ILE A 1 79 ? -24.39590 -13.55838 20.24954 1.000 20.19909 527 ILE A C 1
ATOM 1067 O O . ILE A 1 79 ? -24.12070 -14.37093 19.39661 1.000 22.90659 527 ILE A O 1
ATOM 1083 N N . ASP A 1 80 ? -24.02556 -12.27880 20.16566 1.000 21.41921 528 ASP A N 1
ATOM 1084 C CA . ASP A 1 80 ? -23.17229 -11.85941 19.01460 1.000 20.92483 528 ASP A CA 1
ATOM 1085 C C . ASP A 1 80 ? -21.69628 -12.07184 19.34314 1.000 22.06130 528 ASP A C 1
ATOM 1086 O O . ASP A 1 80 ? -21.08603 -11.27968 20.02776 1.000 27.07210 528 ASP A O 1
ATOM 1095 N N . GLU A 1 81 ? -21.17989 -13.20146 18.96156 1.000 22.75500 529 GLU A N 1
ATOM 1096 C CA . GLU A 1 81 ? -19.79816 -13.56408 19.27239 1.000 26.40780 529 GLU A CA 1
ATOM 1097 C C . GLU A 1 81 ? -18.82466 -12.65756 18.53743 1.000 28.15365 529 GLU A C 1
ATOM 1098 O O . GLU A 1 81 ? -17.60081 -12.62233 18.87298 1.000 27.51689 529 GLU A O 1
ATOM 1110 N N . CYS A 1 82 ? -19.32306 -11.92918 17.54520 1.000 23.39489 530 CYS A N 1
ATOM 1111 C CA . CYS A 1 82 ? -18.47735 -10.96345 16.81500 1.000 28.93095 530 CYS A CA 1
ATOM 1112 C C . CYS A 1 82 ? -18.30611 -9.64389 17.58603 1.000 44.26092 530 CYS A C 1
ATOM 1113 O O . CYS A 1 82 ? -17.59737 -8.74137 17.11301 1.000 37.68176 530 CYS A O 1
ATOM 1120 N N . GLN A 1 83 ? -18.92869 -9.50505 18.76086 1.000 38.52636 531 GLN A N 1
ATOM 1121 C CA . GLN A 1 83 ? -18.78689 -8.28288 19.54658 1.000 46.85928 531 GLN A CA 1
ATOM 1122 C C . GLN A 1 83 ? -17.32927 -7.98807 19.86229 1.000 47.59799 531 GLN A C 1
ATOM 1123 O O . GLN A 1 83 ? -16.92894 -6.81757 19.95046 1.000 47.18976 531 GLN A O 1
ATOM 1137 N N . SER A 1 84 ? -16.54443 -9.02797 20.05730 1.000 36.48136 532 SER A N 1
ATOM 1138 C CA . SER A 1 84 ? -15.17080 -8.87515 20.50089 1.000 42.60741 532 SER A CA 1
ATOM 1139 C C . SER A 1 84 ? -14.19340 -8.67582 19.35655 1.000 50.76853 532 SER A C 1
ATOM 1140 O O . SER A 1 84 ? -12.97577 -8.69615 19.58771 1.000 38.47585 532 SER A O 1
ATOM 1147 N N . ASN A 1 85 ? -14.68474 -8.52122 18.13673 1.000 35.36429 533 ASN A N 1
ATOM 1148 C CA . ASN A 1 85 ? -13.84049 -8.25960 16.97449 1.000 41.31347 533 ASN A CA 1
ATOM 1149 C C . ASN A 1 85 ? -12.72639 -9.29868 16.81410 1.000 44.05921 533 ASN A C 1
ATOM 1150 O O . ASN A 1 85 ? -11.55313 -8.96269 16.72885 1.000 45.94996 533 ASN A O 1
ATOM 1161 N N . PRO A 1 86 ? -13.08032 -10.57736 16.74027 1.000 35.13928 534 PRO A N 1
ATOM 1162 C CA . PRO A 1 86 ? -12.04266 -11.60605 16.70930 1.000 40.16977 534 PRO A CA 1
ATOM 1163 C C . PRO A 1 86 ? -11.28178 -11.69460 15.40006 1.000 43.52939 534 PRO A C 1
ATOM 1164 O O . PRO A 1 86 ? -10.18517 -12.25956 15.39458 1.000 38.83777 534 PRO A O 1
ATOM 1175 N N . CYS A 1 87 ? -11.81996 -11.18346 14.29734 1.000 35.93781 535 CYS A N 1
ATOM 1176 C CA . CYS A 1 87 ? -11.17279 -11.30388 12.99501 1.000 39.62428 535 CYS A CA 1
ATOM 1177 C C . CYS A 1 87 ? -10.07539 -10.25078 12.91183 1.000 48.04409 535 CYS A C 1
ATOM 1178 O O . CYS A 1 87 ? -10.35724 -9.04536 12.89375 1.000 48.79883 535 CYS A O 1
ATOM 1185 N N . LEU A 1 88 ? -8.83262 -10.70336 12.88397 1.000 41.70263 536 LEU A N 1
ATOM 1186 C CA . LEU A 1 88 ? -7.70751 -9.79172 12.84701 1.000 46.62843 536 LEU A CA 1
ATOM 1187 C C . LEU A 1 88 ? -7.50878 -9.25801 11.44067 1.000 42.62745 536 LEU A C 1
ATOM 1188 O O . LEU A 1 88 ? -8.03397 -9.80926 10.46117 1.000 39.19446 536 LEU A O 1
ATOM 1204 N N . ASN A 1 89 ? -6.73704 -8.16999 11.35829 1.000 48.11852 537 ASN A N 1
ATOM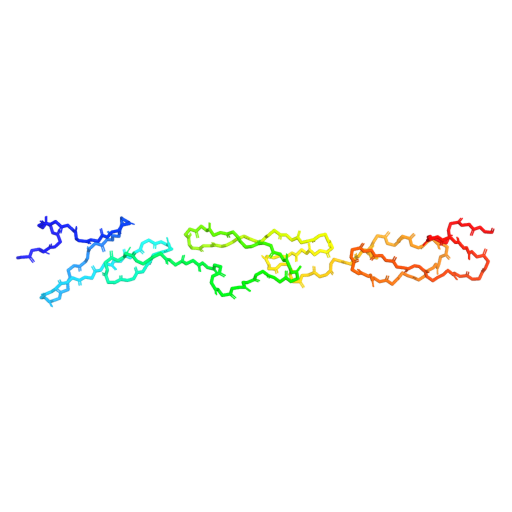 1205 C CA . ASN A 1 89 ? -6.24730 -7.62545 10.09180 1.000 50.89824 537 ASN A CA 1
ATOM 1206 C C . ASN A 1 89 ? -7.40887 -7.31719 9.14811 1.000 56.09031 537 ASN A C 1
ATOM 1207 O O . ASN A 1 89 ? -7.51987 -7.85177 8.03262 1.000 58.44876 537 ASN A O 1
ATOM 1218 N N . ASP A 1 90 ? -8.30398 -6.46308 9.64431 1.000 55.22008 538 ASP A N 1
ATOM 1219 C CA . ASP A 1 90 ? -9.41672 -5.92969 8.86178 1.000 64.62250 538 ASP A CA 1
ATOM 1220 C C . ASP A 1 90 ? -10.33860 -7.01722 8.31534 1.000 58.71238 538 ASP A C 1
ATOM 1221 O O . ASP A 1 90 ? -11.10654 -6.77370 7.38234 1.000 66.50700 538 ASP A O 1
ATOM 1230 N N . GLY A 1 91 ? -10.29341 -8.21646 8.86645 1.000 50.82379 539 GLY A N 1
ATOM 1231 C CA . GLY A 1 91 ? -11.23859 -9.24123 8.48111 1.000 48.14617 539 GLY A CA 1
ATOM 1232 C C . GLY A 1 91 ? -12.65988 -8.84017 8.86273 1.000 49.79726 539 GLY A C 1
ATOM 1233 O O . GLY A 1 91 ? -12.91733 -7.91036 9.63190 1.000 41.91083 539 GLY A O 1
ATOM 1237 N N . THR A 1 92 ? -13.61090 -9.55756 8.28124 1.000 40.30808 540 THR A N 1
ATOM 1238 C CA . THR A 1 92 ? -15.03599 -9.31081 8.52058 1.000 37.93195 540 THR A CA 1
ATOM 1239 C C . THR A 1 92 ? -15.62414 -10.48808 9.27914 1.000 23.33616 540 THR A C 1
ATOM 1240 O O . THR A 1 92 ? -15.53223 -11.62606 8.82278 1.000 29.73868 540 THR A O 1
ATOM 1251 N N . CYS A 1 93 ? -16.22120 -10.19844 10.42809 1.000 33.63569 541 CYS A N 1
ATOM 1252 C CA . CYS A 1 93 ? -16.75840 -11.22640 11.30580 1.000 30.55846 541 CYS A CA 1
ATOM 1253 C C . CYS A 1 93 ? -18.22486 -11.46198 10.97606 1.000 31.64244 541 CYS A C 1
ATOM 1254 O O . CYS A 1 93 ? -18.99379 -10.51447 10.89530 1.000 32.21121 541 CYS A O 1
ATOM 1261 N N . HIS A 1 94 ? -18.58525 -12.71936 10.79726 1.000 22.19615 542 HIS A N 1
ATOM 1262 C CA . HIS A 1 94 ? -19.97144 -13.16272 10.58866 1.000 28.61155 542 HIS A CA 1
ATOM 1263 C C . HIS A 1 94 ? -20.40940 -14.02990 11.77200 1.000 24.63974 542 HIS A C 1
ATOM 1264 O O . HIS A 1 94 ? -19.83326 -15.09912 12.02778 1.000 26.25642 542 HIS A O 1
ATOM 1278 N N . ASP A 1 95 ? -21.49554 -13.61771 12.43412 1.000 24.66436 543 ASP A N 1
ATOM 1279 C CA . ASP A 1 95 ? -21.97247 -14.35315 13.61492 1.000 20.56208 543 ASP A CA 1
ATOM 1280 C C . ASP A 1 95 ? -22.62733 -15.64727 13.21842 1.000 23.04946 543 ASP A C 1
ATOM 1281 O O . ASP A 1 95 ? -23.29969 -15.74641 12.18333 1.000 26.67323 543 ASP A O 1
ATOM 1290 N N . LYS A 1 96 ? -22.38758 -16.66325 14.01681 1.000 22.40359 544 LYS A N 1
ATOM 1291 C CA . LYS A 1 96 ? -22.97972 -17.97081 13.82246 1.000 23.98867 544 LYS A CA 1
ATOM 1292 C C . LYS A 1 96 ? -23.62030 -18.39180 15.15640 1.000 23.54683 544 LYS A C 1
ATOM 1293 O O . LYS A 1 96 ? -23.54473 -17.67724 16.14725 1.000 24.09427 544 LYS A O 1
ATOM 1312 N N . ILE A 1 97 ? -24.24139 -19.55545 15.16815 1.000 28.59488 545 ILE A N 1
ATOM 1313 C CA . ILE A 1 97 ? -24.74614 -20.0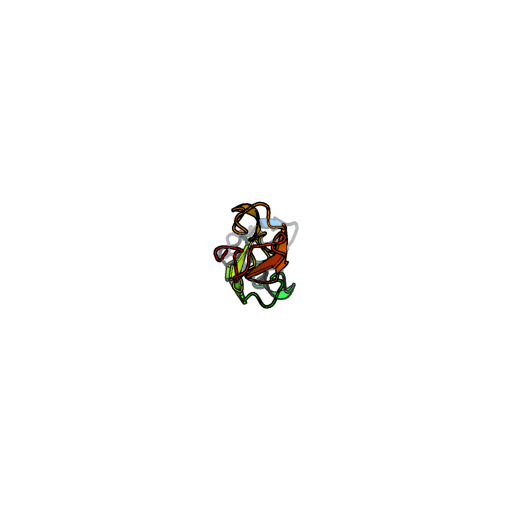9089 16.42595 1.000 34.22672 545 ILE A CA 1
ATOM 1314 C C . ILE A 1 97 ? -23.56158 -20.62685 17.22563 1.000 27.93204 545 ILE A C 1
ATOM 1315 O O . ILE A 1 97 ? -22.84511 -21.53163 16.78571 1.000 32.50339 545 ILE A O 1
ATOM 1331 N N . ASN A 1 98 ? -23.31859 -20.03729 18.37578 1.000 22.12476 546 ASN A N 1
ATOM 1332 C CA . ASN A 1 98 ? -22.24049 -20.40800 19.27520 1.000 27.16472 546 ASN A CA 1
ATOM 1333 C C . ASN A 1 98 ? -20.89803 -20.35815 18.55710 1.000 34.92787 546 ASN A C 1
ATOM 1334 O O . ASN A 1 98 ? -20.07963 -21.29509 18.63876 1.000 37.28518 546 ASN A O 1
ATOM 1345 N N . GLY A 1 9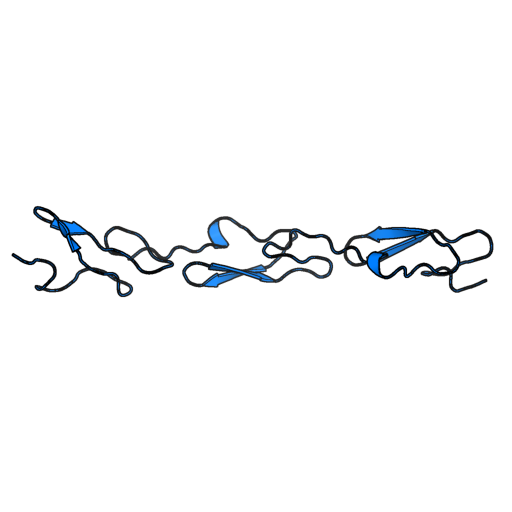9 ? -20.67778 -19.26319 17.83629 1.000 25.69811 547 GLY A N 1
ATOM 1346 C CA . GLY A 1 99 ? -19.44156 -19.14697 17.06794 1.000 28.80026 547 GLY A CA 1
ATOM 1347 C C . GLY A 1 99 ? -19.49444 -17.99754 16.07672 1.000 30.38870 547 GLY A C 1
ATOM 1348 O O . GLY A 1 99 ? -20.39068 -17.16027 16.09242 1.000 24.57452 547 GLY A O 1
ATOM 1352 N N . PHE A 1 100 ? -18.46058 -17.94839 15.23032 1.000 32.11373 548 PHE A N 1
ATOM 1353 C CA . PHE A 1 100 ? -18.36695 -16.91077 14.22052 1.000 28.96250 548 PHE A CA 1
ATOM 1354 C C . PHE A 1 100 ? -17.50861 -17.46269 13.08842 1.000 27.71376 548 PHE A C 1
ATOM 1355 O O . PHE A 1 100 ? -16.82610 -18.47736 13.24819 1.000 30.60660 548 PHE A O 1
ATOM 1372 N N . LYS A 1 101 ? -17.63264 -16.84667 11.93464 1.000 24.90629 549 LYS A N 1
ATOM 1373 C CA . LYS A 1 101 ? -16.73503 -17.09018 10.81425 1.000 35.14451 549 LYS A CA 1
ATOM 1374 C C . LYS A 1 101 ? -16.09621 -15.77862 10.41813 1.000 27.95990 549 LYS A C 1
ATOM 1375 O O . LYS A 1 101 ? -16.71649 -14.72159 10.46408 1.000 31.52427 549 LYS A O 1
ATOM 1394 N N . CYS A 1 102 ? -14.80580 -15.83997 10.06215 1.000 34.48021 550 CYS A N 1
ATOM 1395 C CA . CYS A 1 102 ? -14.06805 -14.69615 9.57204 1.000 35.99055 550 CYS A CA 1
ATOM 1396 C C . CYS A 1 102 ? -13.88420 -14.79255 8.06179 1.000 34.49144 550 CYS A C 1
ATOM 1397 O O . CYS A 1 102 ? -13.61992 -15.86377 7.52339 1.000 34.28904 550 CYS A O 1
ATOM 1404 N N . SER A 1 103 ? -14.11767 -13.68997 7.38773 1.000 36.35729 551 SER A N 1
ATOM 1405 C CA . SER A 1 103 ? -13.76246 -13.51968 5.99035 1.000 47.67114 551 SER A CA 1
ATOM 1406 C C . SER A 1 103 ? -12.54544 -12.61860 6.00689 1.000 41.11962 551 SER A C 1
ATOM 1407 O O . SER A 1 103 ? -12.64628 -11.44198 6.39541 1.000 37.66481 551 SER A O 1
ATOM 1415 N N . CYS A 1 104 ? -11.40538 -13.18403 5.60599 1.000 43.49825 552 CYS A N 1
ATOM 1416 C CA . CYS A 1 104 ? -10.11476 -12.53082 5.77690 1.000 52.89336 552 CYS A CA 1
ATOM 1417 C C . CYS A 1 104 ? -9.74080 -11.68744 4.57055 1.000 50.24125 552 CYS A C 1
ATOM 1418 O O . CYS A 1 104 ? -9.93737 -12.09705 3.42370 1.000 56.30960 552 CYS A O 1
ATOM 1425 N N . ALA A 1 105 ? -9.20521 -10.49934 4.84400 1.000 57.50631 553 ALA A N 1
ATOM 1426 C CA . ALA A 1 105 ? -8.66737 -9.64015 3.80277 1.000 55.63173 553 ALA A CA 1
ATOM 1427 C C . ALA A 1 105 ? -7.67675 -10.40517 2.91905 1.000 50.12156 553 ALA A C 1
ATOM 1428 O O . ALA A 1 105 ? -7.29127 -11.55148 3.20062 1.000 45.39121 553 ALA A O 1
ATOM 1435 N N . LEU A 1 106 ? -7.28076 -9.79663 1.81599 1.000 63.14291 554 LEU A N 1
ATOM 1436 C CA . LEU A 1 106 ? -6.35608 -10.46116 0.90616 1.000 61.11485 554 LEU A CA 1
ATOM 1437 C C . LEU A 1 106 ? -4.97507 -10.42943 1.52872 1.000 47.82230 554 LEU A C 1
ATOM 1438 O O . LEU A 1 106 ? -4.52598 -9.37859 2.01085 1.000 46.46934 554 LEU A O 1
ATOM 1454 N N . GLY A 1 107 ? -4.32235 -11.59092 1.54136 1.000 46.42328 555 GLY A N 1
ATOM 1455 C CA . GLY A 1 107 ? -3.02134 -11.74938 2.15744 1.000 67.45972 555 GLY A CA 1
ATOM 1456 C C . GLY A 1 107 ? -3.02990 -12.35005 3.54746 1.000 60.08583 555 GLY A C 1
ATOM 1457 O O . GLY A 1 107 ? -1.94586 -12.60723 4.10571 1.000 50.80593 555 GLY A O 1
ATOM 1461 N N . PHE A 1 108 ? -4.21082 -12.57583 4.11881 1.000 57.21194 556 PHE A N 1
ATOM 1462 C CA . PHE A 1 108 ? -4.35488 -13.13716 5.45260 1.000 51.44221 556 PHE A CA 1
ATOM 1463 C C . PHE A 1 108 ? -5.20284 -14.39929 5.39166 1.000 43.07623 556 PHE A C 1
ATOM 1464 O O . PHE A 1 108 ? -6.01180 -14.59407 4.48182 1.000 58.01546 556 PHE A O 1
ATOM 1481 N N . THR A 1 109 ? -5.02092 -15.26420 6.37584 1.000 48.67562 557 THR A N 1
ATOM 1482 C CA . THR A 1 109 ? -5.70685 -16.55162 6.39440 1.000 50.55657 557 THR A CA 1
ATOM 1483 C C . THR A 1 109 ? -5.75199 -17.02167 7.84411 1.000 55.32919 557 THR A C 1
ATOM 1484 O O . THR A 1 109 ? -5.19931 -16.38510 8.74647 1.000 52.62915 557 THR A O 1
ATOM 1495 N N . GLY A 1 110 ? -6.45347 -18.11753 8.06258 1.000 60.45546 558 GLY A N 1
ATOM 1496 C CA . GLY A 1 110 ? -6.62746 -18.67383 9.38509 1.000 64.81208 558 GLY A CA 1
ATOM 1497 C C . GLY A 1 110 ? -8.01570 -18.38733 9.92977 1.000 58.95424 558 GLY A C 1
ATOM 1498 O O . GLY A 1 110 ? -8.69683 -17.44125 9.52320 1.000 49.32462 558 GLY A O 1
ATOM 1502 N N . ALA A 1 111 ? -8.43764 -19.23674 10.87121 1.000 58.39703 559 ALA A N 1
ATOM 1503 C CA . ALA A 1 111 ? -9.76082 -19.07201 11.46427 1.000 47.44684 559 ALA A CA 1
ATOM 1504 C C . ALA A 1 111 ? -10.02720 -17.62317 11.84383 1.000 56.55726 559 ALA A C 1
ATOM 1505 O O . ALA A 1 111 ? -11.17680 -17.15991 11.76454 1.000 49.65884 559 ALA A O 1
ATOM 1512 N N . ARG A 1 112 ? -8.98277 -16.88682 12.23773 1.000 45.40248 560 ARG A N 1
ATOM 1513 C CA . ARG A 1 112 ? -9.11531 -15.49263 12.63116 1.000 40.32363 560 ARG A CA 1
ATOM 1514 C C . ARG A 1 112 ? -8.23101 -14.56148 11.81113 1.000 39.76995 560 ARG A C 1
ATOM 1515 O O . ARG A 1 112 ? -7.91569 -13.46109 12.26858 1.000 33.28866 560 ARG A O 1
ATOM 1536 N N . CYS A 1 113 ? -7.86363 -14.94665 10.59421 1.000 46.80223 561 CYS A N 1
ATOM 1537 C CA . CYS A 1 113 ? -7.03514 -14.07269 9.76675 1.000 52.74367 561 CYS A CA 1
ATOM 1538 C C . CYS A 1 113 ? -5.68551 -13.80087 10.42848 1.000 47.28712 561 CYS A C 1
ATOM 1539 O O . CYS A 1 113 ? -5.09366 -12.73527 10.23814 1.000 44.56448 561 CYS A O 1
ATOM 1546 N N . GLN A 1 114 ? -5.21894 -14.75370 11.23379 1.000 46.74651 562 GLN A N 1
ATOM 1547 C CA . GLN A 1 114 ? -3.99229 -14.54870 11.99708 1.000 49.78554 562 GLN A CA 1
ATOM 1548 C C . GLN A 1 114 ? -2.75070 -14.83968 11.17228 1.000 48.99566 562 GLN A C 1
ATOM 1549 O O . GLN A 1 114 ? -1.69161 -14.27268 11.45547 1.000 48.03550 562 GLN A O 1
ATOM 1563 N N . ILE A 1 115 ? -2.87166 -15.71359 10.16699 1.000 48.56579 563 ILE A N 1
ATOM 1564 C CA . ILE A 1 115 ? -1.75860 -16.08883 9.29689 1.000 56.93703 563 ILE A CA 1
ATOM 1565 C C . ILE A 1 115 ? -1.58792 -15.05151 8.19039 1.000 58.49081 563 ILE A C 1
ATOM 1566 O O . ILE A 1 115 ? -2.54764 -14.42281 7.73431 1.000 55.20337 563 ILE A O 1
ATOM 1582 N N . ASN A 1 116 ? -0.35023 -14.87263 7.73919 1.000 57.23027 564 ASN A N 1
ATOM 1583 C CA . ASN A 1 116 ? -0.09644 -13.98565 6.61024 1.000 52.61540 564 ASN A CA 1
ATOM 1584 C C . ASN A 1 116 ? 0.68157 -14.74151 5.54153 1.000 47.04173 564 ASN A C 1
ATOM 1585 O O . ASN A 1 116 ? 1.07831 -15.88838 5.75996 1.000 47.92101 564 ASN A O 1
#

Secondary structure (DSSP, 8-state):
--SSTT----STTPEEEEETTEEEEEPPTTEESTTS-EEP-GGGG----TTPEEEEETTEEEEEPPTTEESTTS-EE--GGGG----TT-EEEEETTEEEEEPPTT-BSTTS-B-

Sequence (115 aa):
IDECDQGSPCEHNGICVNTPGSYRCNNCSQGFTGPRCETNINECESHPCQQNEGSCLDDPGTFRCVCMPGFTGTQCEIDIDECQSNPCLNDGTCHDKINGFKCSCALGFTGARCQIN